Protein AF-A0ABD4XMJ0-F1 (afdb_monomer_lite)

Foldseek 3Di:
DCLVVLCVVVVHDLQRVCVVVVHHSVVSVCCVVVVDPDDPVVLVVSCVVSVHDSCVVVVVDPPD

Radius of gyration: 11.1 Å; chains: 1; bounding box: 22×19×36 Å

Organism: Weissella paramesenteroides (NCBI:txid1249)

Sequence (64 aa):
MRLKELRKAKGLSQQQLADEFETNRQNISLYEKGDREPNIATLIKLANYFDVSVDYLIGHEKNV

Structure (mmCIF, N/CA/C/O backbone):
data_AF-A0ABD4XMJ0-F1
#
_entry.id   AF-A0ABD4XMJ0-F1
#
loop_
_atom_site.group_PDB
_atom_site.id
_atom_site.type_symbol
_atom_site.label_atom_id
_atom_site.label_alt_id
_atom_site.label_comp_id
_atom_site.label_asym_id
_atom_site.label_entity_id
_atom_site.label_seq_id
_atom_site.pdbx_PDB_ins_code
_atom_site.Cartn_x
_atom_site.Cartn_y
_atom_site.Cartn_z
_atom_site.occupancy
_atom_site.B_iso_or_equiv
_atom_site.auth_seq_id
_atom_site.auth_comp_id
_atom_site.auth_asym_id
_atom_site.auth_atom_id
_atom_site.pdbx_PDB_model_num
ATOM 1 N N . MET A 1 1 ? 1.767 5.995 -8.034 1.00 93.56 1 MET A N 1
ATOM 2 C CA . MET A 1 1 ? 0.919 4.832 -7.686 1.00 93.56 1 MET A CA 1
ATOM 3 C C . MET A 1 1 ? -0.462 5.267 -7.210 1.00 93.56 1 MET A C 1
ATOM 5 O O . MET A 1 1 ? -0.583 6.332 -6.617 1.00 93.56 1 MET A O 1
ATOM 9 N N . ARG A 1 2 ? -1.482 4.425 -7.409 1.00 97.44 2 ARG A N 1
ATOM 10 C CA . ARG A 1 2 ? -2.893 4.658 -7.038 1.00 97.44 2 ARG A CA 1
ATOM 11 C C . ARG A 1 2 ? -3.256 4.212 -5.610 1.00 97.44 2 ARG A C 1
ATOM 13 O O . ARG A 1 2 ? -4.421 4.229 -5.223 1.00 97.44 2 ARG A O 1
ATOM 20 N N . LEU A 1 3 ? -2.270 3.827 -4.793 1.00 98.19 3 LEU A N 1
ATOM 21 C CA . LEU A 1 3 ? -2.489 3.251 -3.458 1.00 98.19 3 LEU A CA 1
ATOM 22 C C . LEU A 1 3 ? -3.359 4.128 -2.543 1.00 98.19 3 LEU A C 1
ATOM 24 O O . LEU A 1 3 ? -4.262 3.628 -1.875 1.00 98.19 3 LEU A O 1
ATOM 28 N N . LYS A 1 4 ? -3.122 5.445 -2.539 1.00 98.50 4 LYS A N 1
ATOM 29 C CA . LYS A 1 4 ? -3.879 6.396 -1.712 1.00 98.50 4 LYS A CA 1
ATOM 30 C C . LYS A 1 4 ? -5.357 6.447 -2.092 1.00 98.50 4 LYS A C 1
ATOM 32 O O . LYS A 1 4 ? -6.207 6.576 -1.213 1.00 98.50 4 LYS A O 1
ATOM 37 N N . GLU A 1 5 ? -5.649 6.383 -3.387 1.00 98.38 5 GLU A N 1
ATOM 38 C CA . GLU A 1 5 ? -7.010 6.409 -3.929 1.00 98.38 5 GLU A CA 1
ATOM 39 C C . GLU A 1 5 ? -7.750 5.132 -3.536 1.00 98.38 5 GLU A C 1
ATOM 41 O O . GLU A 1 5 ? -8.807 5.204 -2.914 1.00 98.38 5 GLU A O 1
ATOM 46 N N . LEU A 1 6 ? -7.132 3.976 -3.787 1.00 98.44 6 LEU A N 1
ATOM 47 C CA . LEU A 1 6 ? -7.673 2.659 -3.445 1.00 98.44 6 LEU A CA 1
ATOM 48 C C . LEU A 1 6 ? -7.926 2.504 -1.940 1.00 98.44 6 LEU A C 1
ATOM 50 O O . LEU A 1 6 ? -9.006 2.081 -1.522 1.00 98.44 6 LEU A O 1
ATOM 54 N N . ARG A 1 7 ? -6.967 2.921 -1.102 1.00 98.56 7 ARG A N 1
ATOM 55 C CA . ARG A 1 7 ? -7.122 2.897 0.359 1.00 98.56 7 ARG A CA 1
ATOM 56 C C . ARG A 1 7 ? -8.306 3.753 0.812 1.00 98.56 7 ARG A C 1
ATOM 58 O O . ARG A 1 7 ? -9.095 3.315 1.648 1.00 98.56 7 ARG A O 1
ATOM 65 N N . LYS A 1 8 ? -8.427 4.974 0.280 1.00 98.62 8 LYS A N 1
ATOM 66 C CA . LYS A 1 8 ? -9.532 5.882 0.615 1.00 98.62 8 LYS A CA 1
ATOM 67 C C . LYS A 1 8 ? -10.881 5.357 0.128 1.00 98.62 8 LYS A C 1
ATOM 69 O O . LYS A 1 8 ? -11.851 5.497 0.862 1.00 98.62 8 LYS A O 1
ATOM 74 N N . ALA A 1 9 ? -10.941 4.736 -1.050 1.00 98.31 9 ALA A N 1
ATOM 75 C CA . ALA A 1 9 ? -12.163 4.130 -1.579 1.00 98.31 9 ALA A CA 1
ATOM 76 C C . ALA A 1 9 ? -12.688 2.999 -0.677 1.00 98.31 9 ALA A C 1
ATOM 78 O O . ALA A 1 9 ? -13.895 2.853 -0.519 1.00 98.31 9 ALA A O 1
ATOM 79 N N . LYS A 1 10 ? -11.790 2.260 -0.011 1.00 97.94 10 LYS A N 1
ATOM 80 C CA . LYS A 1 10 ? -12.1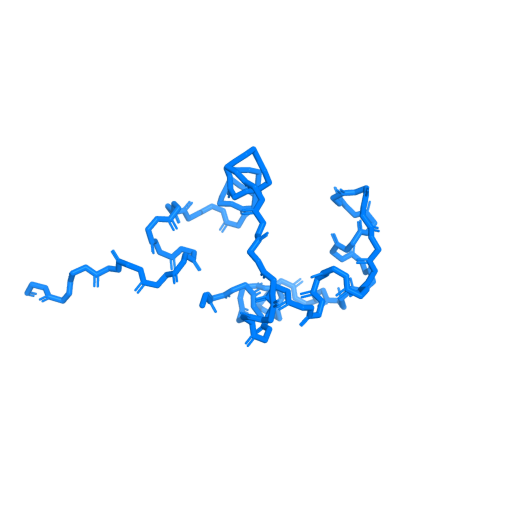45 1.281 1.031 1.00 97.94 10 LYS A CA 1
ATOM 81 C C . LYS A 1 10 ? -12.423 1.886 2.419 1.00 97.94 10 LYS A C 1
ATOM 83 O O . LYS A 1 10 ? -12.695 1.141 3.353 1.00 97.94 10 LYS A O 1
ATOM 88 N N . GLY A 1 11 ? -12.329 3.206 2.596 1.00 98.38 11 GLY A N 1
ATOM 89 C CA . GLY A 1 11 ? -12.558 3.863 3.890 1.00 98.38 11 GLY A CA 1
ATOM 90 C C . GLY A 1 11 ? -11.470 3.612 4.942 1.00 98.38 11 GLY A C 1
ATOM 91 O O . GLY A 1 11 ? -11.699 3.835 6.128 1.00 98.38 11 GLY A O 1
ATOM 92 N N . LEU A 1 12 ? -10.280 3.163 4.532 1.00 98.56 12 LEU A N 1
ATOM 93 C CA . LEU A 1 12 ? -9.195 2.813 5.449 1.00 98.56 12 LEU A CA 1
ATOM 94 C C . LEU A 1 12 ? -8.309 4.023 5.762 1.00 98.56 12 LEU A C 1
ATOM 96 O O . LEU A 1 12 ? -7.947 4.803 4.877 1.00 98.56 12 LEU A O 1
ATOM 100 N N . SER A 1 13 ? -7.862 4.146 7.007 1.00 98.75 13 SER A N 1
ATOM 101 C CA . SER A 1 13 ? -6.734 5.000 7.390 1.00 98.75 13 SER A CA 1
ATOM 102 C C . SER A 1 13 ? -5.394 4.372 6.980 1.00 98.75 13 SER A C 1
ATOM 104 O O . SER A 1 13 ? -5.303 3.176 6.708 1.00 98.75 13 SER A O 1
ATOM 106 N N . GLN A 1 14 ? -4.320 5.171 6.947 1.00 98.75 14 GLN A N 1
ATOM 107 C CA . GLN A 1 14 ? -2.973 4.643 6.682 1.00 98.75 14 GLN A CA 1
ATOM 108 C C . GLN A 1 14 ? -2.523 3.633 7.747 1.00 98.75 14 GLN A C 1
ATOM 110 O O . GLN A 1 14 ? -1.764 2.730 7.419 1.00 98.75 14 GLN A O 1
ATOM 115 N N . GLN A 1 15 ? -2.968 3.795 9.001 1.00 98.69 15 GLN A N 1
ATOM 116 C CA . GLN A 1 15 ? -2.648 2.859 10.081 1.00 98.69 15 GLN A CA 1
ATOM 117 C C . GLN A 1 15 ? -3.355 1.523 9.860 1.00 98.69 15 GLN A C 1
ATOM 119 O O . GLN A 1 15 ? -2.687 0.505 9.839 1.00 98.69 15 GLN A O 1
ATOM 124 N N . GLN A 1 16 ? -4.659 1.538 9.569 1.00 98.75 16 GLN A N 1
ATOM 125 C CA . GLN A 1 16 ? -5.411 0.306 9.305 1.00 98.75 16 GLN A CA 1
ATOM 126 C C . GLN A 1 16 ? -4.817 -0.491 8.141 1.00 98.75 16 GLN A C 1
ATOM 128 O O . GLN A 1 16 ? -4.630 -1.692 8.254 1.00 98.75 16 GLN A O 1
ATOM 133 N N . LEU A 1 17 ? -4.449 0.171 7.037 1.00 98.50 17 LEU A N 1
ATOM 134 C CA . LEU A 1 17 ? -3.781 -0.531 5.939 1.00 98.50 17 LEU A CA 1
ATOM 135 C C . LEU A 1 17 ? -2.395 -1.057 6.344 1.00 98.50 17 LEU A C 1
ATOM 137 O O . LEU A 1 17 ? -1.961 -2.083 5.839 1.00 98.50 17 LEU A O 1
ATOM 141 N N . ALA A 1 18 ? -1.680 -0.358 7.225 1.00 98.44 18 ALA A N 1
ATOM 142 C CA . ALA A 1 18 ? -0.396 -0.837 7.712 1.00 98.44 18 ALA A CA 1
ATOM 143 C C . ALA A 1 18 ? -0.554 -2.110 8.554 1.00 98.44 18 ALA A C 1
ATOM 145 O O . ALA A 1 18 ? 0.222 -3.045 8.369 1.00 98.44 18 ALA A O 1
ATOM 146 N N . ASP A 1 19 ? -1.582 -2.155 9.403 1.00 98.25 19 ASP A N 1
ATOM 147 C CA . ASP A 1 19 ? -1.900 -3.301 10.256 1.00 98.25 19 ASP A CA 1
ATOM 148 C C . ASP A 1 19 ? -2.243 -4.541 9.406 1.00 98.25 19 ASP A C 1
ATOM 150 O O . ASP A 1 19 ? -1.683 -5.610 9.632 1.00 98.25 19 ASP A O 1
ATOM 154 N N . GLU A 1 20 ? -3.055 -4.381 8.354 1.00 97.06 20 GLU A N 1
ATOM 155 C CA . GLU A 1 20 ? -3.403 -5.452 7.394 1.00 97.06 20 GLU A CA 1
ATOM 156 C C . GLU A 1 20 ? -2.188 -6.022 6.638 1.00 97.06 20 GLU A C 1
ATOM 158 O O . GLU A 1 20 ? -2.195 -7.165 6.181 1.00 97.06 20 GLU A O 1
ATOM 163 N N . PHE A 1 21 ? -1.136 -5.218 6.468 1.00 96.31 21 PHE A N 1
ATOM 164 C CA . PHE A 1 21 ? 0.060 -5.575 5.701 1.00 96.31 21 PHE A CA 1
ATOM 165 C C . PHE A 1 21 ? 1.282 -5.832 6.589 1.00 96.31 21 PHE A C 1
ATOM 167 O O . PHE A 1 21 ? 2.399 -5.899 6.067 1.00 96.31 21 PHE A O 1
ATOM 174 N N . GLU A 1 22 ? 1.076 -5.960 7.905 1.00 96.44 22 GLU A N 1
ATOM 175 C CA . GLU A 1 22 ? 2.126 -6.178 8.911 1.00 96.44 22 GLU A CA 1
ATOM 176 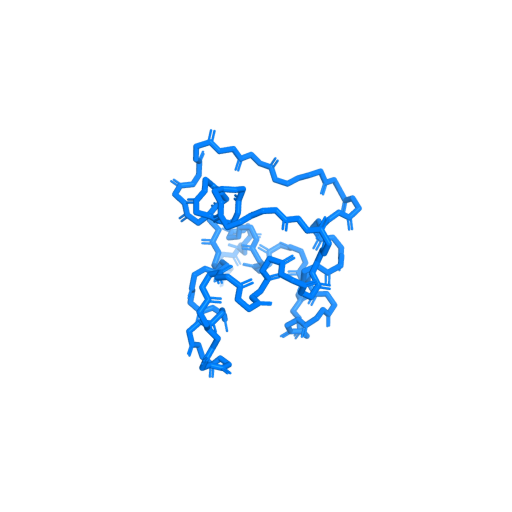C C . GLU A 1 22 ? 3.307 -5.209 8.731 1.00 96.44 22 GLU A C 1
ATOM 178 O O . GLU A 1 22 ? 4.487 -5.564 8.770 1.00 96.44 22 GLU A O 1
ATOM 183 N N . THR A 1 23 ? 2.982 -3.945 8.472 1.00 96.19 23 THR A N 1
ATOM 184 C CA . THR A 1 23 ? 3.950 -2.875 8.252 1.00 96.19 23 THR A CA 1
ATOM 185 C C . THR A 1 23 ? 3.635 -1.680 9.143 1.00 96.19 23 THR A C 1
ATOM 187 O O . THR A 1 23 ? 2.733 -1.714 9.971 1.00 96.19 23 THR A O 1
ATOM 190 N N . ASN A 1 24 ? 4.397 -0.595 9.015 1.00 98.00 24 ASN A N 1
ATOM 191 C CA . ASN A 1 24 ? 4.128 0.627 9.766 1.00 98.00 24 ASN A CA 1
ATOM 192 C C . ASN A 1 24 ? 3.438 1.687 8.895 1.00 98.00 24 ASN A C 1
ATOM 194 O O . ASN A 1 24 ? 3.599 1.743 7.672 1.00 98.00 24 ASN A O 1
ATOM 198 N N . ARG A 1 25 ? 2.691 2.584 9.546 1.00 98.44 25 ARG A N 1
ATOM 199 C CA . ARG A 1 25 ? 1.999 3.703 8.890 1.00 98.44 25 ARG A CA 1
ATOM 200 C C . ARG A 1 25 ? 2.936 4.568 8.039 1.00 98.44 25 ARG A C 1
ATOM 202 O O . ARG A 1 25 ? 2.517 5.092 7.006 1.00 98.44 25 ARG A O 1
ATOM 209 N N . GLN A 1 26 ? 4.191 4.738 8.462 1.00 98.50 26 GLN A N 1
ATOM 210 C CA . GLN A 1 26 ? 5.168 5.539 7.727 1.00 98.50 26 GLN A CA 1
ATOM 211 C C . GLN A 1 26 ? 5.481 4.920 6.360 1.00 98.50 26 GLN A C 1
ATOM 213 O O . GLN A 1 26 ? 5.511 5.656 5.380 1.00 98.50 26 GLN A O 1
ATOM 218 N N . ASN A 1 27 ? 5.625 3.596 6.262 1.00 98.06 27 ASN A N 1
ATOM 219 C CA . ASN A 1 27 ? 5.817 2.897 4.992 1.00 98.06 27 ASN A CA 1
ATOM 220 C C . ASN A 1 27 ? 4.642 3.144 4.049 1.00 98.06 27 ASN A C 1
ATOM 222 O O . ASN A 1 27 ? 4.871 3.565 2.920 1.00 98.06 27 ASN A O 1
ATOM 226 N N . ILE A 1 28 ? 3.401 2.993 4.526 1.00 98.50 28 ILE A N 1
ATOM 227 C CA . ILE A 1 28 ? 2.210 3.309 3.722 1.00 98.50 28 ILE A CA 1
ATOM 228 C C 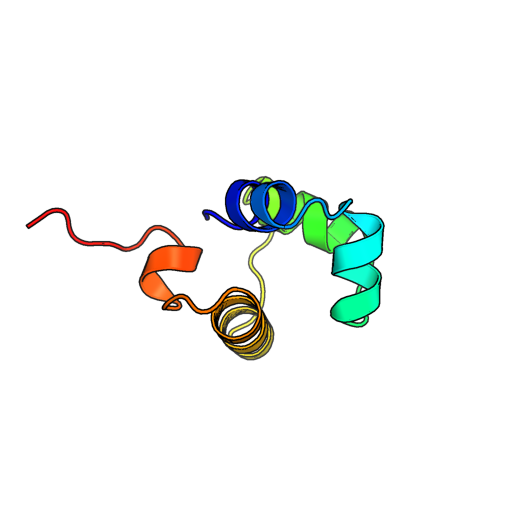. ILE A 1 28 ? 2.250 4.765 3.244 1.00 98.50 28 ILE A C 1
ATOM 230 O O . ILE A 1 28 ? 2.026 5.032 2.066 1.00 98.50 28 ILE A O 1
ATOM 234 N N . SER A 1 29 ? 2.595 5.715 4.119 1.00 98.56 29 SER A N 1
ATOM 235 C CA . SER A 1 29 ? 2.710 7.119 3.715 1.00 98.56 29 SER A CA 1
ATOM 236 C C . SER A 1 29 ? 3.813 7.366 2.683 1.00 98.56 29 SER A C 1
ATOM 238 O O . SER A 1 29 ? 3.627 8.245 1.845 1.00 98.56 29 SER A O 1
ATOM 240 N N . LEU A 1 30 ? 4.954 6.678 2.767 1.00 98.50 30 LEU A N 1
ATOM 241 C CA . LEU A 1 30 ? 6.056 6.826 1.812 1.00 98.50 30 LEU A CA 1
ATOM 242 C C . LEU A 1 30 ? 5.679 6.223 0.455 1.00 98.50 30 LEU A C 1
ATOM 244 O O . LEU A 1 30 ? 5.928 6.853 -0.568 1.00 98.50 30 LEU A O 1
ATOM 248 N N . TYR A 1 31 ? 5.000 5.070 0.446 1.00 98.00 31 TYR A N 1
ATOM 249 C CA . TYR A 1 31 ? 4.451 4.466 -0.771 1.00 98.00 31 TYR A CA 1
ATOM 250 C C . TYR A 1 31 ? 3.479 5.428 -1.462 1.00 98.00 31 TYR A C 1
ATOM 252 O O . TYR A 1 31 ? 3.637 5.746 -2.636 1.00 98.00 31 TYR A O 1
ATOM 260 N N . GLU A 1 32 ? 2.515 5.978 -0.719 1.00 97.94 32 GLU A N 1
ATOM 261 C CA . GLU A 1 32 ? 1.523 6.913 -1.263 1.00 97.94 32 GLU A CA 1
ATOM 262 C C . GLU A 1 32 ? 2.113 8.207 -1.831 1.00 97.94 32 GLU A C 1
ATOM 264 O O . GLU A 1 32 ? 1.484 8.828 -2.688 1.00 97.94 32 GLU A O 1
ATOM 269 N N . LYS A 1 33 ? 3.278 8.634 -1.335 1.00 97.50 33 LYS A N 1
ATOM 270 C CA . LYS A 1 33 ? 3.998 9.814 -1.830 1.00 97.50 33 LYS A CA 1
ATOM 271 C C . LYS A 1 33 ? 4.960 9.495 -2.976 1.00 97.50 33 LYS A C 1
ATOM 273 O O . LYS A 1 33 ? 5.349 10.411 -3.688 1.00 97.50 33 LYS A O 1
ATOM 278 N N . GLY A 1 34 ? 5.321 8.224 -3.159 1.00 95.44 34 GLY A N 1
ATOM 279 C CA . GLY A 1 34 ? 6.376 7.806 -4.083 1.00 95.44 34 GLY A CA 1
ATOM 280 C C . GLY A 1 34 ? 7.794 7.973 -3.528 1.00 95.44 34 GLY A C 1
ATOM 281 O O . GLY A 1 34 ? 8.752 7.754 -4.256 1.00 95.44 34 GLY A O 1
ATOM 282 N N . ASP A 1 35 ? 7.944 8.310 -2.244 1.00 97.69 35 ASP A N 1
ATOM 283 C CA . ASP A 1 35 ? 9.251 8.471 -1.582 1.00 97.69 35 ASP A CA 1
ATOM 284 C C . ASP A 1 35 ? 9.945 7.118 -1.326 1.00 97.69 35 ASP A C 1
ATOM 286 O O . ASP A 1 35 ? 11.137 7.048 -1.021 1.00 97.69 35 ASP A O 1
ATOM 290 N N . ARG A 1 36 ? 9.180 6.023 -1.386 1.00 96.38 36 ARG A N 1
ATOM 291 C CA . ARG A 1 36 ? 9.661 4.645 -1.281 1.00 96.38 36 ARG A CA 1
ATOM 292 C C . ARG A 1 36 ? 8.798 3.752 -2.157 1.00 96.38 36 ARG A C 1
ATOM 294 O O . ARG A 1 36 ? 7.584 3.924 -2.204 1.00 96.38 36 ARG A O 1
ATOM 301 N N . GLU A 1 37 ? 9.410 2.746 -2.762 1.00 94.81 37 GLU A N 1
ATOM 302 C CA . GLU A 1 37 ? 8.687 1.712 -3.496 1.00 94.81 37 GLU A CA 1
ATOM 303 C C . GLU A 1 37 ? 8.465 0.468 -2.616 1.00 94.81 37 GLU A C 1
ATOM 305 O O . GLU A 1 37 ? 9.363 0.070 -1.861 1.00 94.81 37 GLU A O 1
ATOM 310 N N . PRO A 1 38 ? 7.276 -0.159 -2.660 1.00 95.94 38 PRO A N 1
ATOM 311 C CA . PRO A 1 38 ? 7.085 -1.482 -2.090 1.00 95.94 38 PRO A CA 1
ATOM 312 C C . PRO A 1 38 ? 7.857 -2.518 -2.914 1.00 95.94 38 PRO A C 1
ATOM 314 O O . PRO A 1 38 ? 7.970 -2.402 -4.131 1.00 95.94 38 PRO A O 1
ATOM 317 N N . ASN A 1 39 ? 8.356 -3.569 -2.261 1.00 96.50 39 ASN A N 1
ATOM 318 C CA . ASN A 1 39 ? 8.949 -4.687 -2.993 1.00 96.50 39 ASN A CA 1
ATOM 319 C C . ASN A 1 39 ? 7.880 -5.439 -3.815 1.00 96.50 39 ASN A C 1
ATOM 321 O O . ASN A 1 39 ? 6.676 -5.275 -3.602 1.00 96.50 39 ASN A O 1
ATOM 325 N N . ILE A 1 40 ? 8.326 -6.307 -4.728 1.00 97.25 40 ILE A N 1
ATOM 326 C CA . ILE A 1 40 ? 7.444 -7.071 -5.627 1.00 97.25 40 ILE A CA 1
ATOM 327 C C . ILE A 1 40 ? 6.389 -7.874 -4.849 1.00 97.25 40 ILE A C 1
ATOM 329 O O . ILE A 1 40 ? 5.218 -7.869 -5.219 1.00 97.25 40 ILE A O 1
ATOM 333 N N . ALA A 1 41 ? 6.767 -8.521 -3.743 1.00 97.06 41 ALA A N 1
ATOM 334 C CA . ALA A 1 41 ? 5.830 -9.302 -2.936 1.00 97.06 41 ALA A CA 1
ATOM 335 C C . ALA A 1 41 ? 4.726 -8.422 -2.321 1.00 97.06 41 ALA A C 1
ATOM 337 O O . ALA A 1 41 ? 3.551 -8.786 -2.356 1.00 97.06 41 ALA A O 1
ATOM 338 N N . THR A 1 42 ? 5.078 -7.244 -1.803 1.00 97.31 42 THR A N 1
ATOM 339 C CA . THR A 1 42 ? 4.121 -6.267 -1.273 1.00 97.31 42 THR A CA 1
ATOM 340 C C . THR A 1 42 ? 3.238 -5.696 -2.379 1.00 97.31 42 THR A C 1
ATOM 342 O O . THR A 1 42 ? 2.038 -5.553 -2.166 1.00 97.31 42 THR A O 1
ATOM 345 N N . LEU A 1 43 ? 3.786 -5.420 -3.568 1.00 97.50 43 LEU A N 1
ATOM 346 C CA . LEU A 1 43 ? 3.001 -4.975 -4.725 1.00 97.50 43 LEU A CA 1
ATOM 347 C C . LEU A 1 43 ? 1.938 -6.002 -5.120 1.00 97.50 43 LEU A C 1
ATOM 349 O O . LEU A 1 43 ? 0.782 -5.629 -5.292 1.00 97.50 43 LEU A O 1
ATOM 353 N N . ILE A 1 44 ? 2.301 -7.286 -5.194 1.00 98.19 44 ILE A N 1
ATOM 354 C CA . ILE A 1 44 ? 1.359 -8.373 -5.498 1.00 98.19 44 ILE A CA 1
ATOM 355 C C . ILE A 1 44 ? 0.267 -8.456 -4.424 1.00 98.19 44 ILE A C 1
ATOM 357 O O . ILE A 1 44 ? -0.915 -8.527 -4.753 1.00 98.19 44 ILE A O 1
ATOM 361 N N . LYS A 1 45 ? 0.634 -8.393 -3.136 1.00 98.31 45 LYS A N 1
ATOM 362 C CA . LYS A 1 45 ? -0.347 -8.401 -2.037 1.00 98.31 45 LYS A CA 1
ATOM 363 C C . LYS A 1 45 ? -1.306 -7.212 -2.115 1.00 98.31 45 LYS A C 1
ATOM 365 O O . LYS A 1 45 ? -2.504 -7.391 -1.928 1.00 98.31 45 LYS A O 1
ATOM 370 N N . LEU A 1 46 ? -0.794 -6.012 -2.391 1.00 98.25 46 LEU A N 1
ATOM 371 C CA . LEU A 1 46 ? -1.607 -4.801 -2.519 1.00 98.25 46 LEU A CA 1
ATOM 372 C C . LEU A 1 46 ? -2.563 -4.907 -3.711 1.00 98.25 46 LEU A C 1
ATOM 374 O O . LEU A 1 46 ? -3.748 -4.626 -3.561 1.00 98.25 46 LEU A O 1
ATOM 378 N N . ALA A 1 47 ? -2.059 -5.345 -4.865 1.00 98.25 47 ALA A N 1
ATOM 379 C CA . ALA A 1 47 ? -2.846 -5.545 -6.076 1.00 98.25 47 ALA A CA 1
ATOM 380 C C . ALA A 1 47 ? -4.004 -6.528 -5.825 1.00 98.25 47 ALA A C 1
ATOM 382 O O . ALA A 1 47 ? -5.162 -6.181 -6.044 1.00 98.25 47 ALA A O 1
ATOM 383 N N . ASN A 1 48 ? -3.711 -7.685 -5.221 1.00 98.44 48 ASN A N 1
ATOM 384 C CA . ASN A 1 48 ? -4.721 -8.681 -4.858 1.00 98.44 48 ASN A CA 1
ATOM 385 C C . ASN A 1 48 ? -5.731 -8.150 -3.830 1.00 98.44 48 ASN A C 1
ATOM 387 O O . ASN A 1 48 ? -6.929 -8.363 -3.972 1.00 98.44 48 ASN A O 1
ATOM 391 N N . TYR A 1 49 ? -5.270 -7.444 -2.793 1.00 98.38 49 TYR A N 1
ATOM 392 C CA . TYR A 1 49 ? -6.151 -6.907 -1.753 1.00 98.38 49 TYR A CA 1
ATOM 393 C C . TYR A 1 49 ? -7.167 -5.906 -2.309 1.00 98.38 49 TYR A C 1
ATOM 395 O O . TYR A 1 49 ? -8.306 -5.852 -1.840 1.00 98.38 49 TYR A O 1
ATOM 403 N N . PHE A 1 50 ? -6.762 -5.085 -3.278 1.00 98.19 50 PHE A N 1
ATOM 404 C CA . PHE A 1 50 ? -7.626 -4.091 -3.912 1.00 98.19 50 PHE A CA 1
ATOM 405 C C . PHE A 1 50 ? -8.330 -4.594 -5.177 1.00 98.19 50 PHE A C 1
ATOM 407 O O . PHE A 1 50 ? -9.084 -3.817 -5.752 1.00 98.19 50 PHE A O 1
ATOM 414 N N . ASP A 1 51 ? -8.124 -5.857 -5.559 1.00 98.12 51 ASP A N 1
ATOM 415 C CA . ASP A 1 51 ? -8.678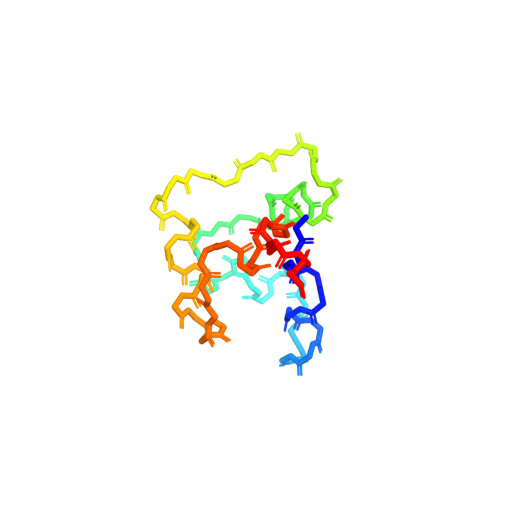 -6.480 -6.767 1.00 98.12 51 ASP A CA 1
ATOM 416 C C . ASP A 1 51 ? -8.351 -5.697 -8.053 1.00 98.12 51 ASP A C 1
ATOM 418 O O . ASP A 1 51 ? -9.210 -5.339 -8.855 1.00 98.12 51 ASP A O 1
ATOM 422 N N . VAL A 1 52 ? -7.068 -5.365 -8.219 1.00 97.69 52 VAL A N 1
ATOM 423 C CA . VAL A 1 52 ? -6.533 -4.634 -9.378 1.00 97.69 52 VAL A CA 1
ATOM 424 C C . VAL A 1 52 ? -5.241 -5.279 -9.871 1.00 97.69 52 VAL A C 1
ATOM 426 O O . VAL A 1 52 ? -4.592 -6.031 -9.148 1.00 97.69 52 VAL A O 1
ATOM 429 N N . SER A 1 53 ? -4.814 -4.959 -11.094 1.00 97.62 53 SER A N 1
ATOM 430 C CA . SER A 1 53 ? -3.495 -5.373 -11.583 1.00 97.62 53 SER A CA 1
ATOM 431 C C . SER A 1 53 ? -2.366 -4.580 -10.914 1.00 97.62 53 SER A C 1
ATOM 433 O O . SER A 1 53 ? -2.556 -3.457 -10.433 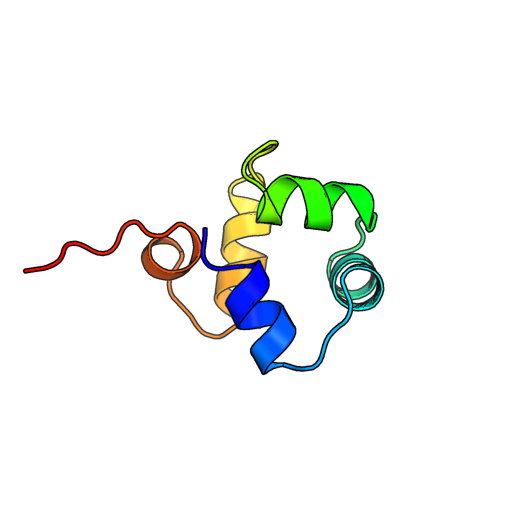1.00 97.62 53 SER A O 1
ATOM 435 N N . VAL A 1 54 ? -1.152 -5.142 -10.920 1.00 97.00 54 VAL A N 1
ATOM 436 C CA . VAL A 1 54 ? 0.046 -4.410 -10.476 1.00 97.00 54 VAL A CA 1
ATOM 437 C C . VAL A 1 54 ? 0.272 -3.175 -11.353 1.00 97.00 54 VAL A C 1
ATOM 439 O O . VAL A 1 54 ? 0.549 -2.112 -10.804 1.00 97.00 54 VAL A O 1
ATOM 442 N N . ASP A 1 55 ? 0.078 -3.276 -12.674 1.00 95.81 55 ASP A N 1
ATOM 443 C CA . ASP A 1 55 ? 0.162 -2.140 -13.601 1.00 95.81 55 ASP A CA 1
ATOM 444 C C . ASP A 1 55 ? -0.788 -1.001 -13.211 1.00 95.81 55 ASP A C 1
ATOM 446 O O . ASP A 1 55 ? -0.354 0.147 -13.090 1.00 95.81 55 ASP A O 1
ATOM 450 N N . TYR A 1 56 ? -2.056 -1.310 -12.912 1.00 96.62 56 TYR A N 1
ATOM 451 C CA . TY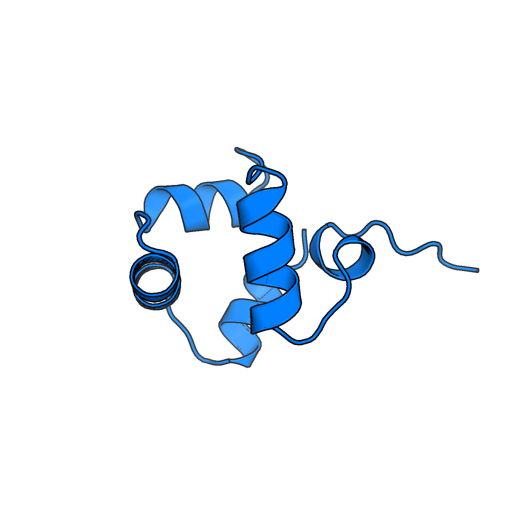R A 1 56 ? -3.016 -0.319 -12.423 1.00 96.62 56 TYR A CA 1
ATOM 452 C C . TYR A 1 56 ? -2.533 0.315 -11.116 1.00 96.62 56 TYR A C 1
ATOM 454 O O . TYR A 1 56 ? -2.486 1.542 -10.990 1.00 96.62 56 TYR A O 1
ATOM 462 N N . LEU A 1 57 ? -2.119 -0.510 -10.145 1.00 97.12 57 LEU A N 1
ATOM 463 C CA . LEU A 1 57 ? -1.661 -0.050 -8.835 1.00 97.12 57 LEU A CA 1
ATOM 464 C C . LEU A 1 57 ? -0.485 0.928 -8.946 1.00 97.12 57 LEU A C 1
ATOM 466 O O . LEU A 1 57 ? -0.484 1.970 -8.280 1.00 97.12 57 LEU A O 1
ATOM 470 N N . ILE A 1 58 ? 0.516 0.623 -9.772 1.00 95.50 58 ILE A N 1
ATOM 471 C CA . ILE A 1 58 ? 1.699 1.481 -9.921 1.00 95.50 58 ILE A CA 1
ATOM 472 C C . ILE A 1 58 ? 1.450 2.674 -10.853 1.00 95.50 58 ILE A C 1
ATOM 474 O O . ILE A 1 58 ? 2.162 3.672 -10.742 1.00 95.50 58 ILE A O 1
ATOM 478 N N . GLY A 1 59 ? 0.383 2.642 -11.656 1.00 92.25 59 GLY A N 1
ATOM 479 C CA . GLY A 1 59 ? 0.041 3.682 -12.630 1.00 92.25 59 GLY A CA 1
ATOM 480 C C . GLY A 1 59 ? 0.712 3.478 -13.990 1.00 92.25 59 GLY A C 1
ATOM 481 O O . GLY A 1 59 ? 0.931 4.445 -14.710 1.00 92.25 59 GLY A O 1
ATOM 482 N N . HIS A 1 60 ? 1.052 2.234 -14.328 1.00 90.94 60 HIS A N 1
ATOM 483 C CA . HIS A 1 60 ? 1.626 1.819 -15.607 1.00 90.94 60 HIS A CA 1
ATOM 484 C C . HIS A 1 60 ? 0.536 1.273 -16.552 1.00 90.94 60 HIS A C 1
ATOM 486 O O . HIS A 1 60 ? 0.686 0.245 -17.205 1.00 90.94 60 HIS A O 1
ATOM 492 N N . GLU A 1 61 ? -0.607 1.951 -16.632 1.00 81.88 61 GLU A N 1
ATOM 493 C CA . GLU A 1 61 ? -1.587 1.649 -17.673 1.00 81.88 61 GLU A CA 1
ATOM 494 C C . GLU A 1 61 ? -1.197 2.386 -18.947 1.00 81.88 61 GLU A C 1
ATOM 496 O O . GLU A 1 61 ? -1.036 3.609 -18.957 1.00 81.88 61 GLU A O 1
ATOM 501 N N . LYS A 1 62 ? -1.039 1.643 -20.044 1.00 71.81 62 LYS A N 1
ATOM 502 C CA . LYS A 1 62 ? -0.942 2.267 -21.359 1.00 71.81 62 LYS A CA 1
ATOM 503 C C . LYS A 1 62 ? -2.316 2.844 -21.685 1.00 71.81 62 LYS A C 1
ATOM 505 O O . LYS A 1 62 ? -3.269 2.087 -21.832 1.00 71.81 62 LYS A O 1
ATOM 510 N N . ASN A 1 63 ? -2.407 4.166 -21.809 1.00 59.28 63 ASN A N 1
ATOM 511 C CA . ASN A 1 63 ? -3.515 4.779 -22.534 1.00 59.28 63 ASN A CA 1
ATOM 512 C C . ASN A 1 63 ? -3.339 4.359 -23.999 1.00 59.28 63 ASN A C 1
ATOM 514 O O . ASN A 1 63 ? -2.454 4.886 -24.677 1.00 59.28 63 ASN A O 1
ATOM 518 N N . VAL A 1 64 ? -4.078 3.337 -24.428 1.00 50.44 64 VAL A N 1
ATOM 519 C CA . VAL A 1 64 ? -4.187 2.948 -25.840 1.00 50.44 64 VAL A CA 1
ATOM 520 C C . VAL A 1 64 ? -5.367 3.688 -26.444 1.00 50.44 64 VAL A C 1
ATOM 522 O O . VAL A 1 64 ? -6.419 3.729 -25.767 1.00 50.44 64 VAL A O 1
#

pLDDT: mean 95.45, std 8.34, range [50.44, 98.75]

Secondary structure (DSSP, 8-state):
--HHHHHHHTT--HHHHHHHTTS-HHHHHHHHHTSSPPPHHHHHHHHHHHT--HHHHHT-----

InterPro domains:
  IPR001387 Cro/C1-type, helix-turn-helix domain [PF01381] (3-57)
  IPR001387 Cro/C1-type, helix-turn-helix domain [PS50943] (3-57)
  IPR001387 Cro/C1-type, helix-turn-helix domain [SM00530] (2-57)
  IPR001387 Cro/C1-type, helix-turn-helix domain [cd00093] (2-57)
  IPR010982 Lambda repressor-like, DNA-binding domain superfamily [G3DSA:1.10.260.40] (1-61)
  IPR010982 Lambda repressor-like, DNA-binding domain superfamily [SSF47413] (2-61)